Protein AF-A0A9C8E176-F1 (afdb_monomer_lite)

pLDDT: mean 86.55, std 11.32, range [50.94, 97.06]

Sequence (94 aa):
MITRLAGFTEGDGFLAKALEFFLLLRDSDLRKQPATAELLNWLSFLRGDLFEEVENPLAKKSAELSHSLSSLVKNADDQETALEVLEGWLSKSS

Secondary structure (DSSP, 8-state):
--HHHHHHHTT-HHHHHHHHHHHHHHTS--SS---HHHHHHHHHHIIIII-TT-S-GGGS--HHHHHHGGGT--SHHHHHHHHHHHHHHHHH--

Foldseek 3Di:
DPVVCVVVCVVQPQSVVLVVLLVLLQPDPAPDRFDVQLSVQLVCCCCPPPPPPDSHPLQDDDVSVLVSCCSRDVDDVSSVVSSVSSVVSSVVND

Radius of gyration: 12.65 Å; chains: 1; bounding box: 27×30×30 Å

Structure (mmCIF, N/CA/C/O backbone):
data_AF-A0A9C8E176-F1
#
_entry.id   AF-A0A9C8E176-F1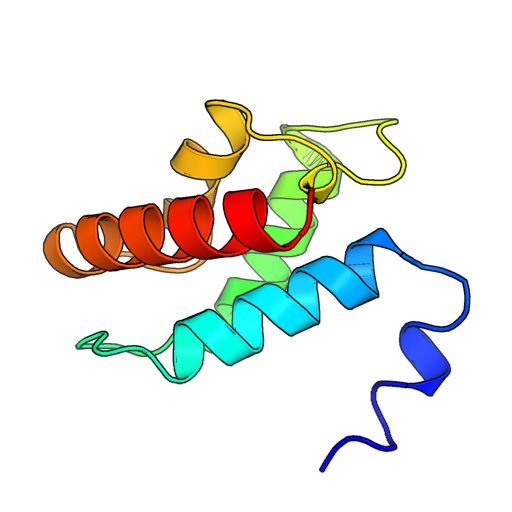
#
loop_
_atom_site.group_PDB
_atom_site.id
_atom_site.type_symbol
_atom_site.label_atom_id
_atom_site.label_alt_id
_atom_site.label_comp_id
_atom_site.label_asym_id
_atom_site.label_entity_id
_atom_site.label_seq_id
_atom_site.pdbx_PDB_ins_code
_atom_site.Cartn_x
_atom_site.Cartn_y
_atom_site.Cartn_z
_atom_site.occupancy
_atom_site.B_iso_or_equiv
_atom_site.auth_seq_id
_atom_site.auth_comp_id
_atom_site.auth_asym_id
_atom_site.auth_atom_id
_atom_site.pdbx_PDB_model_num
ATOM 1 N N . MET A 1 1 ? -4.048 -20.281 -6.027 1.00 50.94 1 MET A N 1
ATOM 2 C CA . MET A 1 1 ? -4.641 -19.155 -6.789 1.00 50.94 1 MET A CA 1
ATOM 3 C C . MET A 1 1 ? -3.551 -18.134 -7.175 1.00 50.94 1 MET A C 1
ATOM 5 O O . MET A 1 1 ? -3.739 -16.949 -6.977 1.00 50.94 1 MET A O 1
ATOM 9 N N . ILE A 1 2 ? -2.399 -18.583 -7.706 1.00 55.03 2 ILE A N 1
ATOM 10 C CA . ILE A 1 2 ? -1.220 -17.724 -8.003 1.00 55.03 2 ILE A CA 1
ATOM 11 C C . ILE A 1 2 ? -0.884 -17.727 -9.512 1.00 55.03 2 ILE A C 1
ATOM 13 O O . ILE A 1 2 ? -0.412 -16.737 -10.059 1.00 55.03 2 ILE A O 1
ATOM 17 N N . THR A 1 3 ? -1.237 -18.793 -10.236 1.00 55.16 3 THR A N 1
ATOM 18 C CA . THR A 1 3 ? -0.847 -19.019 -11.640 1.00 55.16 3 THR A CA 1
ATOM 19 C C . THR A 1 3 ? -1.419 -18.008 -12.642 1.00 55.16 3 THR A C 1
ATOM 21 O O . THR A 1 3 ? -0.807 -17.769 -13.673 1.00 55.16 3 THR A O 1
ATOM 24 N N . ARG A 1 4 ? -2.581 -17.396 -12.362 1.00 61.28 4 ARG A N 1
ATOM 25 C CA . ARG A 1 4 ? -3.201 -16.421 -13.281 1.00 61.28 4 ARG A CA 1
ATOM 26 C C . ARG A 1 4 ? -2.537 -15.043 -13.262 1.00 61.28 4 ARG A C 1
ATOM 28 O O . ARG A 1 4 ? -2.617 -14.361 -14.270 1.00 61.28 4 ARG A O 1
ATOM 35 N N . LEU A 1 5 ? -1.911 -14.637 -12.154 1.00 59.50 5 LEU A N 1
ATOM 36 C CA . LEU A 1 5 ? -1.262 -13.322 -12.040 1.00 59.50 5 LEU A CA 1
ATOM 37 C C . LEU A 1 5 ? 0.176 -13.341 -12.570 1.00 59.50 5 LEU A C 1
ATOM 39 O O . LEU A 1 5 ? 0.616 -12.346 -13.131 1.00 59.50 5 LEU A O 1
ATOM 43 N N . ALA A 1 6 ? 0.861 -14.485 -12.477 1.00 62.19 6 ALA A N 1
ATOM 44 C CA . ALA A 1 6 ? 2.251 -14.633 -12.912 1.00 62.19 6 ALA A CA 1
ATOM 45 C C . ALA A 1 6 ? 2.485 -14.213 -14.379 1.00 62.19 6 ALA A C 1
ATOM 47 O O . ALA A 1 6 ? 3.471 -13.544 -14.669 1.00 62.19 6 ALA A O 1
ATOM 48 N N . GLY A 1 7 ? 1.553 -14.538 -15.284 1.00 67.31 7 GLY A N 1
ATOM 49 C CA . GLY A 1 7 ? 1.651 -14.155 -16.700 1.00 67.31 7 GLY A CA 1
ATOM 50 C C . GLY A 1 7 ? 1.390 -12.671 -16.988 1.00 67.31 7 GLY A C 1
ATOM 51 O O . GLY A 1 7 ? 1.752 -12.196 -18.054 1.00 67.31 7 GLY A O 1
ATOM 52 N N . PHE A 1 8 ? 0.780 -11.927 -16.058 1.00 66.56 8 PHE A N 1
ATOM 53 C CA . PHE A 1 8 ? 0.592 -10.473 -16.182 1.00 66.56 8 PHE A CA 1
ATOM 54 C C . PHE A 1 8 ? 1.731 -9.676 -15.543 1.00 66.56 8 PHE A C 1
ATOM 56 O O . PHE A 1 8 ? 1.922 -8.513 -15.877 1.00 66.56 8 PHE A O 1
ATOM 63 N N . THR A 1 9 ? 2.473 -10.286 -14.618 1.00 71.25 9 THR A N 1
ATOM 64 C CA . THR A 1 9 ? 3.639 -9.674 -13.965 1.00 71.25 9 THR A CA 1
ATOM 65 C C . THR A 1 9 ? 4.943 -9.899 -14.727 1.00 71.25 9 THR A C 1
ATOM 67 O O . THR A 1 9 ? 5.973 -9.340 -14.360 1.00 71.25 9 THR A O 1
ATOM 70 N N . GLU A 1 10 ? 4.933 -10.747 -15.757 1.00 71.31 10 GLU A N 1
ATOM 71 C CA . GLU A 1 10 ? 6.115 -11.049 -16.560 1.00 71.31 10 GLU A CA 1
ATOM 72 C C . GLU A 1 10 ? 6.580 -9.782 -17.302 1.00 71.31 10 GLU A C 1
ATOM 74 O O . GLU A 1 10 ? 5.897 -9.279 -18.190 1.00 71.31 10 GLU A O 1
ATOM 79 N N . GLY A 1 11 ? 7.725 -9.231 -16.886 1.00 71.25 11 GLY A N 1
ATOM 80 C CA . GLY A 1 11 ? 8.275 -7.976 -17.414 1.00 71.25 11 GLY A CA 1
ATOM 81 C C . GLY A 1 11 ? 7.827 -6.695 -16.696 1.00 71.25 11 GLY A C 1
ATOM 82 O O . GLY A 1 11 ? 8.322 -5.629 -17.044 1.00 71.25 11 GLY A O 1
ATOM 83 N N . ASP A 1 12 ? 6.957 -6.773 -15.681 1.00 82.00 12 ASP A N 1
ATOM 84 C CA . ASP A 1 12 ? 6.497 -5.609 -14.906 1.00 82.00 12 ASP A CA 1
ATOM 85 C C . ASP A 1 12 ? 6.866 -5.760 -13.421 1.00 82.00 12 ASP A C 1
ATOM 87 O O . ASP A 1 12 ? 6.093 -6.247 -12.586 1.00 82.00 12 ASP A O 1
ATOM 91 N N . GLY A 1 13 ? 8.095 -5.345 -13.090 1.00 84.94 13 GLY A N 1
ATOM 92 C CA . GLY A 1 13 ? 8.629 -5.409 -11.727 1.00 84.94 13 GLY A CA 1
ATOM 93 C C . GLY A 1 13 ? 7.841 -4.560 -10.726 1.00 84.94 13 GLY A C 1
ATOM 94 O O . GLY A 1 13 ? 7.763 -4.914 -9.548 1.00 84.94 13 GLY A O 1
ATOM 95 N N . PHE A 1 14 ? 7.201 -3.486 -11.194 1.00 88.44 14 PHE A N 1
ATOM 96 C CA . PHE A 1 14 ? 6.299 -2.678 -10.383 1.00 88.44 14 PHE A CA 1
ATOM 97 C C . PHE A 1 14 ? 5.032 -3.451 -10.017 1.00 88.44 14 PHE A C 1
ATOM 99 O O . PHE A 1 14 ? 4.701 -3.544 -8.836 1.00 88.44 14 PHE A O 1
ATOM 106 N N . LEU A 1 15 ? 4.336 -4.035 -10.998 1.00 89.44 15 LEU A N 1
ATOM 107 C CA . LEU A 1 15 ? 3.093 -4.766 -10.750 1.00 89.44 15 LEU A CA 1
ATOM 108 C C . LEU A 1 15 ? 3.336 -5.976 -9.844 1.00 89.44 15 LEU A C 1
ATOM 110 O O . LEU A 1 15 ? 2.550 -6.226 -8.930 1.00 89.44 15 LEU A O 1
ATOM 114 N N . ALA A 1 16 ? 4.442 -6.694 -10.055 1.00 89.38 16 ALA A N 1
ATOM 115 C CA . ALA A 1 16 ? 4.844 -7.796 -9.188 1.00 89.38 16 ALA A CA 1
ATOM 116 C C . ALA A 1 16 ? 5.017 -7.334 -7.731 1.00 89.38 16 ALA A C 1
ATOM 118 O O . ALA A 1 16 ? 4.420 -7.917 -6.825 1.00 89.38 16 ALA A O 1
ATOM 119 N N . LYS A 1 17 ? 5.772 -6.249 -7.510 1.00 90.75 17 LYS A N 1
ATOM 120 C CA . LYS A 1 17 ? 6.012 -5.672 -6.179 1.00 90.75 17 LYS A CA 1
ATOM 121 C C . LYS A 1 17 ? 4.742 -5.118 -5.533 1.00 90.75 17 LYS A C 1
ATOM 123 O O . LYS A 1 17 ? 4.529 -5.305 -4.338 1.00 90.75 17 LYS A O 1
ATOM 128 N N . ALA A 1 18 ? 3.873 -4.484 -6.313 1.00 93.00 18 ALA A N 1
ATOM 129 C CA . ALA A 1 18 ? 2.611 -3.949 -5.825 1.00 93.00 18 ALA A CA 1
ATOM 130 C C . ALA A 1 18 ? 1.659 -5.066 -5.374 1.00 93.00 18 ALA A C 1
ATOM 132 O O . ALA A 1 18 ? 1.018 -4.945 -4.332 1.00 93.00 18 ALA A O 1
ATOM 133 N N . LEU A 1 19 ? 1.593 -6.170 -6.125 1.00 93.56 19 LEU A N 1
ATOM 134 C CA . LEU A 1 19 ? 0.807 -7.347 -5.749 1.00 93.56 19 LEU A CA 1
ATOM 135 C C . LEU A 1 19 ? 1.385 -8.060 -4.527 1.00 93.56 19 LEU A C 1
ATOM 137 O O . LEU A 1 19 ? 0.620 -8.476 -3.661 1.00 93.56 19 LEU A O 1
ATOM 141 N N . GLU A 1 20 ? 2.712 -8.180 -4.443 1.00 93.25 20 GLU A N 1
ATOM 142 C CA . GLU A 1 20 ? 3.408 -8.723 -3.273 1.00 93.25 20 GLU A CA 1
ATOM 143 C C . GLU A 1 20 ? 3.016 -7.950 -2.004 1.00 93.25 20 GLU A C 1
ATOM 145 O O . GLU A 1 20 ? 2.517 -8.543 -1.046 1.00 93.25 20 GLU A O 1
ATOM 150 N N . PHE A 1 21 ? 3.153 -6.619 -2.030 1.00 94.94 21 PHE A N 1
ATOM 151 C CA . PHE A 1 21 ? 2.769 -5.762 -0.912 1.00 94.94 21 PHE A CA 1
ATOM 152 C C . PHE A 1 21 ? 1.267 -5.830 -0.612 1.00 94.94 21 PHE A C 1
ATOM 154 O O . PHE A 1 21 ? 0.874 -5.947 0.544 1.00 94.94 21 PHE A O 1
ATOM 161 N N . PHE A 1 22 ? 0.413 -5.797 -1.637 1.00 96.12 22 PHE A N 1
ATOM 162 C CA . PHE A 1 22 ? -1.036 -5.867 -1.458 1.00 96.12 22 PHE A CA 1
ATOM 163 C C . PHE A 1 22 ? -1.480 -7.160 -0.766 1.00 96.12 22 PHE A C 1
ATOM 165 O O . PHE A 1 22 ? -2.343 -7.121 0.109 1.00 96.12 22 PHE A O 1
ATOM 172 N N . LEU A 1 23 ? -0.901 -8.303 -1.139 1.00 95.31 23 LEU A N 1
ATOM 173 C CA . LEU A 1 23 ? -1.203 -9.581 -0.496 1.00 95.31 23 LEU A CA 1
ATOM 174 C C . LEU A 1 23 ? -0.716 -9.597 0.955 1.00 95.31 23 LEU A C 1
ATOM 176 O O . LEU A 1 23 ? -1.483 -9.969 1.837 1.00 95.31 23 LEU A O 1
ATOM 180 N N . LEU A 1 24 ? 0.499 -9.102 1.212 1.00 95.56 24 LEU A N 1
ATOM 181 C CA . LEU A 1 24 ? 1.022 -8.956 2.571 1.00 95.56 24 LEU A CA 1
ATOM 182 C C . LEU A 1 24 ? 0.115 -8.077 3.445 1.00 95.56 24 LEU A C 1
ATOM 184 O O . LEU A 1 24 ? -0.177 -8.429 4.583 1.00 95.56 24 LEU A O 1
ATOM 188 N N . LEU A 1 25 ? -0.349 -6.949 2.909 1.00 95.81 25 LEU A N 1
ATOM 189 C CA . LEU A 1 25 ? -1.233 -6.021 3.610 1.00 95.81 25 LEU A CA 1
ATOM 190 C C . LEU A 1 25 ? -2.622 -6.620 3.872 1.00 95.81 25 LEU A C 1
ATOM 192 O O . LEU A 1 25 ? -3.270 -6.276 4.851 1.00 95.81 25 LEU A O 1
ATOM 196 N N . ARG A 1 26 ? -3.111 -7.516 3.012 1.00 95.19 26 ARG A N 1
ATOM 197 C CA . ARG A 1 26 ? -4.378 -8.221 3.260 1.00 95.19 26 ARG A CA 1
ATOM 198 C C . ARG A 1 26 ? -4.273 -9.267 4.361 1.00 95.19 26 ARG A C 1
ATOM 200 O O . ARG A 1 26 ? -5.278 -9.530 5.015 1.00 95.19 26 ARG A O 1
ATOM 207 N N . ASP A 1 27 ? -3.091 -9.837 4.545 1.00 94.81 27 ASP A N 1
ATOM 208 C CA . ASP A 1 27 ? -2.822 -10.843 5.570 1.00 94.81 27 ASP A CA 1
ATOM 209 C C . ASP A 1 27 ? -2.435 -10.218 6.928 1.00 94.81 27 ASP A C 1
ATOM 211 O O . ASP A 1 27 ? -2.214 -10.949 7.894 1.00 94.81 27 ASP A O 1
ATOM 215 N N . SER A 1 28 ? -2.361 -8.883 7.029 1.00 93.19 28 SER A N 1
ATOM 216 C CA . SER A 1 28 ? -2.127 -8.174 8.291 1.00 93.19 28 SER A CA 1
ATOM 217 C C . SER A 1 28 ? -3.422 -7.922 9.077 1.00 93.19 28 SER A C 1
ATOM 219 O O . SER A 1 28 ? -4.532 -8.153 8.592 1.00 93.19 28 SER A O 1
ATOM 221 N N . ASP A 1 29 ? -3.276 -7.452 10.319 1.00 91.88 29 ASP A N 1
ATOM 222 C CA . ASP A 1 29 ? -4.373 -7.253 11.277 1.00 91.88 29 ASP A CA 1
ATOM 223 C C . ASP A 1 29 ? -5.181 -5.969 11.001 1.00 91.88 29 ASP A C 1
ATOM 225 O O . ASP A 1 29 ? -5.353 -5.108 11.860 1.00 91.88 29 ASP A O 1
ATOM 229 N N . LEU A 1 30 ? -5.649 -5.803 9.760 1.00 93.88 30 LEU A N 1
ATOM 230 C CA . LEU A 1 30 ? -6.538 -4.704 9.389 1.00 93.88 30 LEU A CA 1
ATOM 231 C C . LEU A 1 30 ? -7.980 -5.056 9.746 1.00 93.88 30 LEU A C 1
ATOM 233 O O . LEU A 1 30 ? -8.484 -6.126 9.392 1.00 93.88 30 LEU A O 1
ATOM 237 N N . ARG A 1 31 ? -8.707 -4.100 10.328 1.00 92.62 31 ARG A N 1
ATOM 238 C CA . ARG A 1 31 ? -10.145 -4.259 10.606 1.00 92.62 31 ARG A CA 1
ATOM 239 C C . ARG A 1 31 ? -10.953 -4.411 9.325 1.00 92.62 31 ARG A C 1
ATOM 241 O O . ARG A 1 31 ? -11.965 -5.113 9.305 1.00 92.62 31 ARG A O 1
ATOM 248 N N . LYS A 1 32 ? -10.518 -3.746 8.249 1.00 92.12 32 LYS A N 1
ATOM 249 C CA . LYS A 1 32 ? -11.058 -3.935 6.901 1.00 92.12 32 LYS A CA 1
ATOM 250 C C . LYS A 1 32 ? -9.931 -4.173 5.902 1.00 92.12 32 LYS A C 1
ATOM 252 O O . LYS A 1 32 ? -9.186 -3.259 5.563 1.00 92.12 32 LYS A O 1
ATOM 257 N N . GLN A 1 33 ? -9.890 -5.381 5.350 1.00 95.19 33 GLN A N 1
ATOM 258 C CA . GLN A 1 33 ? -8.950 -5.723 4.287 1.00 95.19 33 GLN A CA 1
ATOM 259 C C . GLN A 1 33 ? -9.238 -4.923 3.003 1.00 9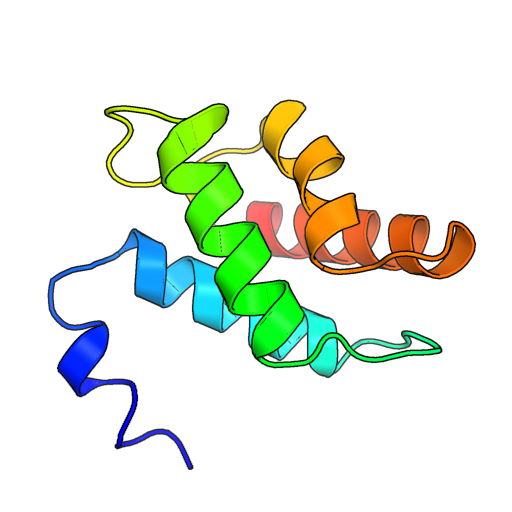5.19 33 GLN A C 1
ATOM 261 O O . GLN A 1 33 ? -10.408 -4.801 2.613 1.00 95.19 33 GLN A O 1
ATOM 266 N N . PRO A 1 34 ? -8.200 -4.418 2.313 1.00 95.81 34 PRO A N 1
ATOM 267 C CA . PRO A 1 34 ? -8.373 -3.780 1.017 1.00 95.81 34 PRO A CA 1
ATOM 268 C C . PRO A 1 34 ? -8.843 -4.810 -0.018 1.00 95.81 34 PRO A C 1
ATOM 270 O O . PRO A 1 34 ? -8.388 -5.959 -0.035 1.00 95.81 34 PRO A O 1
ATOM 273 N N . ALA A 1 35 ? -9.761 -4.410 -0.896 1.00 95.25 35 ALA A N 1
ATOM 274 C CA . ALA A 1 35 ? -10.237 -5.242 -1.989 1.00 95.25 35 ALA A CA 1
ATOM 275 C C . ALA A 1 35 ? -9.546 -4.860 -3.308 1.00 95.25 35 ALA A C 1
ATOM 277 O O . ALA A 1 35 ? -8.682 -3.984 -3.386 1.00 95.25 35 ALA A O 1
ATOM 278 N N . THR A 1 36 ? -9.917 -5.556 -4.383 1.00 95.12 36 THR A N 1
ATOM 279 C CA . THR A 1 36 ? -9.356 -5.313 -5.719 1.00 95.12 36 THR A CA 1
ATOM 280 C C . THR A 1 36 ? -9.620 -3.887 -6.213 1.00 95.12 36 THR A C 1
ATOM 282 O O . THR A 1 36 ? -8.798 -3.347 -6.944 1.00 95.12 36 THR A O 1
ATOM 285 N N . ALA A 1 37 ? -10.728 -3.255 -5.809 1.00 96.00 37 ALA A N 1
ATOM 286 C CA . ALA A 1 37 ? -11.026 -1.873 -6.186 1.00 96.00 37 ALA A CA 1
ATOM 287 C C . ALA A 1 37 ? -10.002 -0.890 -5.596 1.00 96.00 37 ALA A C 1
ATOM 289 O O . ALA A 1 37 ? -9.498 -0.024 -6.310 1.00 96.00 37 ALA A O 1
ATOM 290 N N . GLU A 1 38 ? -9.643 -1.059 -4.322 1.00 97.06 38 GLU A N 1
ATOM 291 C CA . GLU A 1 38 ? -8.614 -0.255 -3.668 1.00 97.06 38 GLU A CA 1
ATOM 292 C C . GLU A 1 38 ? -7.230 -0.476 -4.292 1.00 97.06 38 GLU A C 1
ATOM 294 O O . GLU A 1 38 ? -6.504 0.492 -4.515 1.00 97.0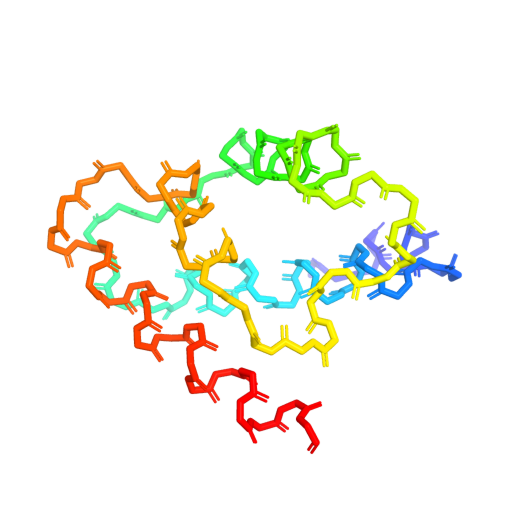6 38 GLU A O 1
ATOM 299 N N . LEU A 1 39 ? -6.892 -1.719 -4.659 1.00 96.12 39 LEU A N 1
ATOM 300 C CA . LEU A 1 39 ? -5.665 -2.021 -5.403 1.00 96.12 39 LEU A CA 1
ATOM 301 C C . LEU A 1 39 ? -5.612 -1.273 -6.741 1.00 96.12 39 LEU A C 1
ATOM 303 O O . LEU A 1 39 ? -4.612 -0.629 -7.039 1.00 96.12 39 LEU A O 1
ATOM 307 N N . LEU A 1 40 ? -6.676 -1.338 -7.547 1.00 94.69 40 LEU A N 1
ATOM 308 C CA . LEU A 1 40 ? -6.721 -0.663 -8.850 1.00 94.69 40 LEU A CA 1
ATOM 309 C C . LEU A 1 40 ? -6.602 0.858 -8.706 1.00 94.69 40 LEU A C 1
ATOM 311 O O . LEU A 1 40 ? -5.879 1.494 -9.475 1.00 94.69 40 LEU A O 1
ATOM 315 N N . ASN A 1 41 ? -7.269 1.432 -7.702 1.00 94.75 41 ASN A N 1
ATOM 316 C CA . ASN A 1 41 ? -7.157 2.853 -7.395 1.00 94.75 41 ASN A CA 1
ATOM 317 C C . ASN A 1 41 ? -5.723 3.226 -6.990 1.00 94.75 41 ASN A C 1
ATOM 319 O O . ASN A 1 41 ? -5.180 4.209 -7.481 1.00 94.75 41 ASN A O 1
ATOM 323 N N . TRP A 1 42 ? -5.086 2.417 -6.141 1.00 95.50 42 TRP A N 1
ATOM 324 C CA . TRP A 1 42 ? -3.712 2.645 -5.701 1.00 95.50 42 TRP A CA 1
ATOM 325 C C . TRP A 1 42 ? -2.698 2.537 -6.844 1.00 95.50 42 TRP A C 1
ATOM 327 O O . TRP A 1 42 ? -1.864 3.422 -6.997 1.00 95.50 42 TRP A O 1
ATOM 337 N N . LEU A 1 43 ? -2.804 1.513 -7.698 1.00 93.50 43 LEU A N 1
ATOM 338 C CA . LEU A 1 43 ? -1.948 1.364 -8.882 1.00 93.50 43 LEU A CA 1
ATOM 339 C C . LEU A 1 43 ? -2.080 2.559 -9.834 1.00 93.50 43 LEU A C 1
ATOM 341 O O . LEU A 1 43 ? -1.074 3.045 -10.352 1.00 93.50 43 LEU A O 1
ATOM 345 N N . SER A 1 44 ? -3.311 3.039 -10.036 1.00 90.81 44 SER A N 1
ATOM 346 C CA . SER A 1 44 ? -3.587 4.214 -10.869 1.00 90.81 44 SER A CA 1
ATOM 347 C C . SER A 1 44 ? -2.971 5.475 -10.264 1.00 90.81 44 SER A C 1
ATOM 349 O O . SER A 1 44 ? -2.318 6.231 -10.972 1.00 90.81 44 SER A O 1
ATOM 351 N N . PHE A 1 45 ? -3.103 5.658 -8.948 1.00 91.50 45 PHE A N 1
ATOM 352 C CA . PHE A 1 45 ? -2.527 6.791 -8.228 1.00 91.50 45 PHE A CA 1
ATOM 353 C C . PHE A 1 45 ? -0.991 6.795 -8.275 1.00 91.50 45 PHE A C 1
ATOM 355 O O . PHE A 1 45 ? -0.377 7.828 -8.529 1.00 91.50 45 PHE A O 1
ATOM 362 N N . LEU A 1 46 ? -0.356 5.630 -8.096 1.00 90.81 46 LEU A N 1
ATOM 363 C CA . LEU A 1 46 ? 1.101 5.510 -8.158 1.00 90.81 46 LEU A CA 1
ATOM 364 C C . LEU A 1 46 ? 1.658 5.823 -9.550 1.00 90.81 46 LEU A C 1
ATOM 366 O O . LEU A 1 46 ? 2.640 6.552 -9.644 1.00 90.81 46 LEU A O 1
ATOM 370 N N . ARG A 1 47 ? 1.049 5.289 -10.618 1.00 86.38 47 ARG A N 1
ATOM 371 C CA . ARG A 1 47 ? 1.533 5.499 -11.995 1.00 86.38 47 ARG A CA 1
ATOM 372 C C . ARG A 1 47 ? 1.117 6.829 -12.614 1.00 86.38 47 ARG A C 1
ATOM 374 O O . ARG A 1 47 ? 1.814 7.299 -13.505 1.00 86.38 47 ARG A O 1
ATOM 381 N N . GLY A 1 48 ? -0.027 7.372 -12.213 1.00 79.06 48 GLY A N 1
ATOM 382 C CA . GLY A 1 48 ? -0.583 8.590 -12.795 1.00 79.06 48 GLY A CA 1
ATOM 383 C C . GLY A 1 48 ? -0.129 9.851 -12.077 1.00 79.06 48 GLY A C 1
ATOM 384 O O . GLY A 1 48 ? 0.348 10.775 -12.721 1.00 79.06 48 GLY A O 1
ATOM 385 N N . ASP A 1 49 ? -0.257 9.879 -10.750 1.00 77.56 49 ASP A N 1
ATOM 386 C CA . ASP A 1 49 ? -0.208 11.144 -10.010 1.00 77.56 49 ASP A CA 1
ATOM 387 C C . ASP A 1 49 ? 1.088 11.330 -9.212 1.00 77.56 49 ASP A C 1
ATOM 389 O O . ASP A 1 49 ? 1.536 12.459 -9.023 1.00 77.56 49 ASP A O 1
ATOM 393 N N . LEU A 1 50 ? 1.686 10.244 -8.706 1.00 78.69 50 LEU A N 1
ATOM 394 C CA . LEU A 1 50 ? 2.830 10.336 -7.788 1.00 78.69 50 LEU A CA 1
ATOM 395 C C . LEU A 1 50 ? 4.189 10.050 -8.424 1.00 78.69 50 LEU A C 1
ATOM 397 O O . LEU A 1 50 ? 5.184 10.651 -8.024 1.00 78.69 50 LEU A O 1
ATOM 401 N N . PHE A 1 51 ? 4.255 9.110 -9.363 1.00 82.94 51 PHE A N 1
ATOM 402 C CA . PHE A 1 51 ? 5.520 8.615 -9.900 1.00 82.94 51 PHE A CA 1
ATOM 403 C C . PHE A 1 51 ? 5.454 8.418 -11.411 1.00 82.94 51 PHE A C 1
ATOM 405 O O . PHE A 1 51 ? 5.847 7.373 -11.940 1.00 82.94 51 PHE A O 1
ATOM 412 N N . GLU A 1 52 ? 4.940 9.433 -12.101 1.00 77.62 52 GLU A N 1
ATOM 413 C CA . GLU A 1 52 ? 5.003 9.503 -13.556 1.00 77.62 52 GLU A CA 1
ATOM 414 C C . GLU A 1 52 ? 6.461 9.282 -14.012 1.00 77.62 52 GLU A C 1
ATOM 416 O O . GLU A 1 52 ? 7.401 9.800 -13.409 1.00 77.62 52 GLU A O 1
ATOM 421 N N . GLU A 1 53 ? 6.658 8.441 -15.030 1.00 80.44 53 GLU A N 1
ATOM 422 C CA . GLU A 1 53 ? 7.973 8.069 -15.590 1.00 80.44 53 GLU A CA 1
ATOM 423 C C . GLU A 1 53 ? 8.926 7.261 -14.679 1.00 80.44 53 GLU A C 1
ATOM 425 O O . GLU A 1 53 ? 10.027 6.905 -15.104 1.00 80.44 53 GLU A O 1
ATOM 430 N N . VAL A 1 54 ? 8.524 6.887 -13.459 1.00 82.69 54 VAL A N 1
ATOM 431 C CA . VAL A 1 54 ? 9.329 6.000 -12.602 1.00 82.69 54 VAL A CA 1
ATOM 432 C C . VAL A 1 54 ? 8.986 4.542 -12.895 1.00 82.69 54 VAL A C 1
ATOM 434 O O . VAL A 1 54 ? 7.864 4.093 -12.668 1.00 82.69 54 VAL A O 1
ATOM 437 N N . GLU A 1 55 ? 9.977 3.768 -13.340 1.00 81.25 55 GLU A N 1
ATOM 438 C CA . GLU A 1 55 ? 9.790 2.356 -13.707 1.00 81.25 55 GLU A CA 1
ATOM 439 C C . GLU A 1 55 ? 9.269 1.503 -12.536 1.00 81.25 55 GLU A C 1
ATOM 441 O O . GLU A 1 55 ? 8.360 0.691 -12.705 1.00 81.25 55 GLU A O 1
ATOM 446 N N . ASN A 1 56 ? 9.812 1.709 -11.330 1.00 82.50 56 ASN A N 1
ATOM 447 C CA . ASN A 1 56 ? 9.335 1.040 -10.123 1.00 82.50 56 ASN A CA 1
ATOM 448 C C . ASN A 1 56 ? 9.355 1.963 -8.892 1.00 82.50 56 ASN A C 1
ATOM 450 O O . ASN A 1 56 ? 10.360 2.028 -8.178 1.00 82.50 56 ASN A O 1
ATOM 454 N N . PRO A 1 57 ? 8.227 2.627 -8.589 1.00 83.38 57 PRO A N 1
ATOM 455 C CA . PRO A 1 57 ? 8.073 3.466 -7.402 1.00 83.38 57 PRO A CA 1
ATOM 456 C C . PRO A 1 57 ? 8.343 2.747 -6.081 1.00 83.38 57 PRO A C 1
ATOM 458 O O . PRO A 1 57 ? 8.759 3.370 -5.113 1.00 83.38 57 PRO A O 1
ATOM 461 N N . LEU A 1 58 ? 8.138 1.427 -6.039 1.00 87.31 58 LEU A N 1
ATOM 462 C CA . LEU A 1 58 ? 8.280 0.604 -4.837 1.00 87.31 58 LEU A CA 1
ATOM 463 C C . LEU A 1 58 ? 9.729 0.156 -4.582 1.00 87.31 58 LEU A C 1
ATOM 465 O O . LEU A 1 58 ? 9.981 -0.574 -3.628 1.00 87.31 58 LEU A O 1
ATOM 469 N N . ALA A 1 59 ? 10.687 0.578 -5.414 1.00 82.31 59 ALA A N 1
ATOM 470 C CA . ALA A 1 59 ? 12.098 0.229 -5.256 1.00 82.31 59 ALA A CA 1
ATOM 471 C C . ALA A 1 59 ? 12.795 0.985 -4.110 1.00 82.31 59 ALA A C 1
ATOM 473 O O . ALA A 1 59 ? 13.878 0.590 -3.683 1.00 82.31 59 ALA A O 1
ATOM 474 N N . LYS A 1 60 ? 12.212 2.082 -3.610 1.00 73.69 60 LYS A N 1
ATOM 475 C CA . LYS A 1 60 ? 12.793 2.876 -2.522 1.00 73.69 60 LYS A CA 1
ATOM 476 C C . LYS A 1 60 ? 11.707 3.494 -1.650 1.00 73.69 60 LYS A C 1
ATOM 478 O O . LYS A 1 60 ? 10.665 3.907 -2.141 1.00 73.69 60 LYS A O 1
ATOM 483 N N . LYS A 1 61 ? 11.990 3.624 -0.352 1.00 78.31 61 LYS A N 1
ATOM 484 C CA . LYS A 1 61 ? 11.137 4.364 0.585 1.00 78.31 61 LYS A CA 1
ATOM 485 C C . LYS A 1 61 ? 11.047 5.843 0.190 1.00 78.31 61 LYS A C 1
ATOM 487 O O . LYS A 1 61 ? 12.075 6.503 0.020 1.00 78.31 61 LYS A O 1
ATOM 492 N N . SER A 1 62 ? 9.825 6.357 0.114 1.00 84.94 62 SER A N 1
ATOM 493 C CA . SER A 1 62 ? 9.512 7.769 -0.104 1.00 84.94 62 SER A CA 1
ATOM 494 C C . SER A 1 62 ? 8.301 8.175 0.741 1.00 84.94 62 SER A C 1
ATOM 496 O O . SER A 1 62 ? 7.530 7.317 1.179 1.00 84.94 62 SER A O 1
ATOM 498 N N . ALA A 1 63 ? 8.148 9.472 1.013 1.00 87.19 63 ALA A N 1
ATOM 499 C CA . ALA A 1 63 ? 7.016 9.968 1.800 1.00 87.19 63 ALA A CA 1
ATOM 500 C C . ALA A 1 63 ? 5.699 9.831 1.016 1.00 87.19 63 ALA A C 1
ATOM 502 O O . ALA A 1 63 ? 4.646 9.528 1.573 1.00 87.19 63 ALA A O 1
ATOM 503 N N . GLU A 1 64 ? 5.781 9.984 -0.301 1.00 89.38 64 GLU A N 1
ATOM 504 C CA . GLU A 1 64 ? 4.696 9.855 -1.264 1.00 89.38 64 GLU A CA 1
ATOM 505 C C . GLU A 1 64 ? 4.087 8.445 -1.238 1.00 89.38 64 GLU A C 1
ATOM 507 O O . GLU A 1 64 ? 2.863 8.301 -1.267 1.00 89.38 64 GLU A O 1
ATOM 512 N N . LEU A 1 65 ? 4.914 7.400 -1.084 1.00 90.50 65 LEU A N 1
ATOM 513 C CA . LEU A 1 65 ? 4.421 6.032 -0.901 1.00 90.50 65 LEU A CA 1
ATOM 514 C C . LEU A 1 65 ? 3.588 5.894 0.375 1.00 90.50 65 LEU A C 1
ATOM 516 O O . LEU A 1 65 ? 2.502 5.317 0.325 1.00 90.50 65 LEU A O 1
ATOM 520 N N . SER A 1 66 ? 4.036 6.458 1.496 1.00 91.44 66 SER A N 1
ATOM 521 C CA . SER A 1 66 ? 3.262 6.440 2.742 1.00 91.44 66 SER A CA 1
ATOM 522 C C . SER A 1 66 ? 1.917 7.157 2.580 1.00 91.44 66 SER A C 1
ATOM 524 O O . SER A 1 66 ? 0.884 6.631 2.988 1.00 91.44 66 SER A O 1
ATOM 526 N N . HIS A 1 67 ? 1.890 8.314 1.911 1.00 90.81 67 HIS A N 1
ATOM 527 C CA . HIS A 1 67 ? 0.645 9.045 1.639 1.00 90.81 67 HIS A CA 1
ATOM 528 C C . HIS A 1 67 ? -0.322 8.267 0.731 1.00 90.81 67 HIS A C 1
ATOM 530 O O . HIS A 1 67 ? -1.546 8.343 0.897 1.00 90.81 67 HIS A O 1
ATOM 536 N N . SER A 1 68 ? 0.216 7.468 -0.193 1.00 93.56 68 SER A N 1
ATOM 537 C CA . SER A 1 68 ? -0.576 6.644 -1.107 1.00 93.56 68 SER A CA 1
ATOM 538 C C . SER A 1 68 ? -1.365 5.525 -0.415 1.00 93.56 68 SER A C 1
ATOM 540 O O . SER A 1 68 ? -2.366 5.067 -0.971 1.00 93.56 68 SER A O 1
ATOM 542 N N . LEU A 1 69 ? -0.993 5.126 0.812 1.00 94.69 69 LEU A N 1
ATOM 543 C CA . LEU A 1 69 ? -1.674 4.069 1.575 1.00 94.69 69 LEU A CA 1
ATOM 544 C C . LEU A 1 69 ? -3.146 4.382 1.851 1.00 94.69 69 LEU A C 1
ATOM 546 O O . LEU A 1 69 ? -3.961 3.466 1.939 1.00 94.69 69 LEU A O 1
ATOM 550 N N . SER A 1 70 ? -3.519 5.662 1.881 1.00 94.25 70 SER A N 1
ATOM 551 C CA . SER A 1 70 ? -4.916 6.100 1.970 1.00 94.25 70 SER A CA 1
ATOM 552 C C . SER A 1 70 ? -5.789 5.610 0.800 1.00 94.25 70 SER A C 1
ATOM 554 O O . SER A 1 70 ? -7.018 5.564 0.906 1.00 94.25 70 SER A O 1
ATOM 556 N N . SER A 1 71 ? -5.190 5.205 -0.325 1.00 94.81 71 SER A N 1
ATOM 557 C CA . SER A 1 71 ? -5.894 4.551 -1.435 1.00 94.81 71 SER A CA 1
ATOM 558 C C . SER A 1 71 ? -6.256 3.100 -1.133 1.00 94.81 71 SER A C 1
ATOM 560 O O . SER A 1 71 ? -7.304 2.650 -1.594 1.00 94.81 71 SER A O 1
ATOM 562 N N . LEU A 1 72 ? -5.435 2.413 -0.334 1.00 95.94 72 LEU A N 1
ATOM 563 C CA . LEU A 1 72 ? -5.633 1.026 0.085 1.00 95.94 72 LEU A CA 1
ATOM 564 C C . LEU A 1 72 ? -6.508 0.934 1.337 1.00 95.94 72 LEU A C 1
ATOM 566 O O . LEU A 1 72 ? -7.432 0.130 1.399 1.00 95.94 72 LEU A O 1
ATOM 570 N N . VAL A 1 73 ? -6.247 1.790 2.322 1.00 95.00 73 VAL A N 1
ATOM 571 C CA . VAL A 1 73 ? -6.837 1.703 3.655 1.00 95.00 73 VAL A CA 1
ATOM 572 C C . VAL A 1 73 ? -7.416 3.058 4.052 1.00 95.00 73 VAL A C 1
ATOM 574 O O . VAL A 1 73 ? -6.723 4.071 4.092 1.00 95.00 73 VAL A O 1
ATOM 577 N N . LYS A 1 74 ? -8.727 3.103 4.311 1.00 90.25 74 LYS A N 1
ATOM 578 C CA . LYS A 1 74 ? -9.467 4.370 4.467 1.00 90.25 74 LYS A CA 1
ATOM 579 C C . LYS A 1 74 ? -9.583 4.869 5.903 1.00 90.25 74 LYS A C 1
ATOM 581 O O . LYS A 1 74 ? -9.759 6.066 6.096 1.00 90.25 74 LYS A O 1
ATOM 586 N N . ASN A 1 75 ? -9.552 3.978 6.891 1.00 90.88 75 ASN A N 1
ATOM 587 C CA . ASN A 1 75 ? -9.679 4.376 8.292 1.00 90.88 75 ASN A CA 1
ATOM 588 C C . ASN A 1 75 ? -8.297 4.672 8.900 1.00 90.88 75 ASN A C 1
ATOM 590 O O . ASN A 1 75 ? -7.296 4.135 8.436 1.00 90.88 75 ASN A O 1
ATOM 594 N N . ALA A 1 76 ? -8.257 5.549 9.904 1.00 88.00 76 ALA A N 1
ATOM 595 C CA . ALA A 1 76 ? -7.006 6.060 10.460 1.00 88.00 76 ALA A CA 1
ATOM 596 C C . ALA A 1 76 ? -6.197 4.980 11.197 1.00 88.00 76 ALA A C 1
ATOM 598 O O . ALA A 1 76 ? -5.008 4.850 10.935 1.00 88.00 76 ALA A O 1
ATOM 599 N N . ASP A 1 77 ? -6.834 4.174 12.054 1.00 86.88 77 ASP A N 1
ATOM 600 C CA . ASP A 1 77 ? -6.074 3.179 12.832 1.00 86.88 77 ASP A CA 1
ATOM 601 C C . ASP A 1 77 ? -5.474 2.080 11.932 1.00 86.88 77 ASP A C 1
ATOM 603 O O . ASP A 1 77 ? -4.333 1.681 12.128 1.00 86.88 77 ASP A O 1
ATOM 607 N N . ASP A 1 78 ? -6.173 1.650 10.873 1.00 93.62 78 ASP A N 1
ATOM 608 C CA . ASP A 1 78 ? -5.615 0.674 9.927 1.00 93.62 78 ASP A CA 1
ATOM 609 C C . ASP A 1 78 ? -4.538 1.328 9.026 1.00 93.62 78 ASP A C 1
ATOM 611 O O . ASP A 1 78 ? -3.710 0.619 8.454 1.00 93.62 78 ASP A O 1
ATOM 615 N N . GLN A 1 79 ? -4.521 2.663 8.867 1.00 93.69 79 GLN A N 1
ATOM 616 C CA . GLN A 1 79 ? -3.448 3.359 8.137 1.00 93.69 79 GLN A CA 1
ATOM 617 C C . GLN A 1 79 ? -2.123 3.335 8.901 1.00 93.69 79 GLN A C 1
ATOM 619 O O . GLN A 1 79 ? -1.076 3.233 8.263 1.00 93.69 79 GLN A O 1
ATOM 624 N N . GLU A 1 80 ? -2.155 3.390 10.235 1.00 93.94 80 GLU A N 1
ATOM 625 C CA . GLU A 1 80 ? -0.958 3.217 11.065 1.00 93.94 80 GLU A CA 1
ATOM 626 C C . GLU A 1 80 ? -0.379 1.809 10.876 1.00 93.94 80 GLU A C 1
ATOM 628 O O . GLU A 1 80 ? 0.783 1.664 10.498 1.00 93.94 80 GLU A O 1
ATOM 633 N N . THR A 1 81 ? -1.218 0.772 10.975 1.00 95.00 81 THR A N 1
ATOM 634 C CA . THR A 1 81 ? -0.808 -0.613 10.687 1.00 95.00 81 THR A CA 1
ATOM 635 C C . THR A 1 81 ? -0.278 -0.772 9.259 1.00 95.00 81 THR A C 1
ATOM 637 O O . THR A 1 81 ? 0.744 -1.421 9.036 1.00 95.00 81 THR A O 1
ATOM 640 N N . ALA A 1 82 ? -0.937 -0.170 8.265 1.00 95.56 82 ALA A N 1
ATOM 641 C CA . ALA A 1 82 ? -0.488 -0.231 6.876 1.00 95.56 82 ALA A CA 1
ATOM 642 C C . ALA A 1 82 ? 0.888 0.423 6.675 1.00 95.56 82 ALA A C 1
ATOM 644 O O . ALA A 1 82 ? 1.689 -0.073 5.878 1.00 95.56 82 ALA A O 1
ATOM 645 N N . LEU A 1 83 ? 1.171 1.512 7.397 1.00 95.25 83 LEU A N 1
ATOM 646 C CA . LEU A 1 83 ? 2.465 2.184 7.366 1.00 95.25 83 LEU A CA 1
ATOM 647 C C . LEU A 1 83 ? 3.563 1.288 7.943 1.00 95.25 83 LEU A C 1
ATOM 649 O O . LEU A 1 83 ? 4.586 1.095 7.289 1.00 95.25 83 LEU A O 1
ATOM 653 N N . GLU A 1 84 ? 3.336 0.686 9.109 1.00 95.00 84 GLU A N 1
ATOM 654 C CA . GLU A 1 84 ? 4.291 -0.243 9.725 1.00 95.00 84 GLU A CA 1
ATOM 655 C C . GLU A 1 84 ? 4.601 -1.436 8.809 1.00 95.00 84 GLU A C 1
ATOM 657 O O . GLU A 1 84 ? 5.764 -1.811 8.624 1.00 95.00 84 GLU A O 1
ATOM 662 N N . VAL A 1 85 ? 3.569 -2.003 8.172 1.00 95.56 85 VAL A N 1
ATOM 663 C CA . VAL A 1 85 ? 3.723 -3.098 7.203 1.00 95.56 85 VAL A CA 1
ATOM 664 C C . VAL A 1 85 ? 4.540 -2.646 5.990 1.00 95.56 85 VAL A C 1
ATOM 666 O O . VAL A 1 85 ? 5.443 -3.372 5.569 1.00 95.56 85 VAL A O 1
ATOM 669 N N . LEU A 1 86 ? 4.278 -1.452 5.446 1.00 94.44 86 LEU A N 1
ATOM 670 C CA . LEU A 1 86 ? 5.030 -0.896 4.316 1.00 94.44 86 LEU A CA 1
ATOM 671 C C . LEU A 1 86 ? 6.512 -0.715 4.663 1.00 94.44 86 LEU A C 1
ATOM 673 O O . LEU A 1 86 ? 7.385 -1.122 3.897 1.00 94.44 86 LEU A O 1
ATOM 677 N N . GLU A 1 87 ? 6.815 -0.139 5.823 1.00 93.56 87 GLU A N 1
ATOM 678 C CA . GLU A 1 87 ? 8.193 0.081 6.264 1.00 93.56 87 GLU A CA 1
ATOM 679 C C . GLU A 1 87 ? 8.938 -1.235 6.525 1.00 93.56 87 GLU A C 1
ATOM 681 O O . GLU A 1 87 ? 10.086 -1.415 6.097 1.00 93.56 87 GLU A 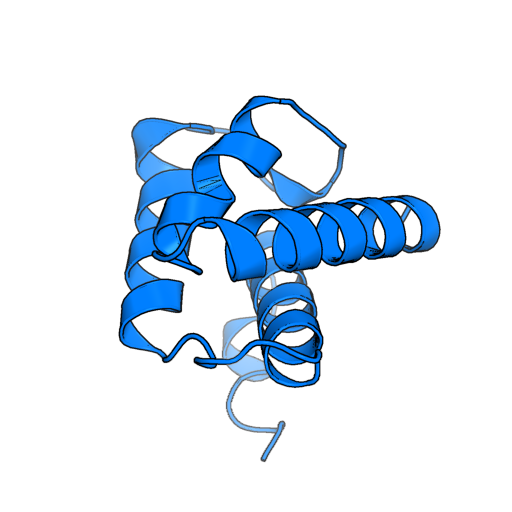O 1
ATOM 686 N N . GLY A 1 88 ? 8.270 -2.189 7.176 1.00 93.31 88 GLY A N 1
ATOM 687 C CA . GLY A 1 88 ? 8.799 -3.531 7.403 1.00 93.31 88 GLY A CA 1
ATOM 688 C C . GLY A 1 88 ? 9.023 -4.311 6.106 1.00 93.31 88 GLY A C 1
ATOM 689 O O . GLY A 1 88 ? 9.970 -5.090 6.008 1.00 93.31 88 GLY A O 1
ATOM 690 N N . TRP A 1 89 ? 8.188 -4.097 5.092 1.00 93.81 89 TRP A N 1
ATOM 691 C CA . TRP A 1 89 ? 8.325 -4.740 3.789 1.00 93.81 89 TRP A CA 1
ATOM 692 C C . TRP A 1 89 ? 9.452 -4.131 2.944 1.00 93.81 89 TRP A C 1
ATOM 694 O O . TRP A 1 89 ? 10.278 -4.869 2.399 1.00 93.81 89 TRP A O 1
ATOM 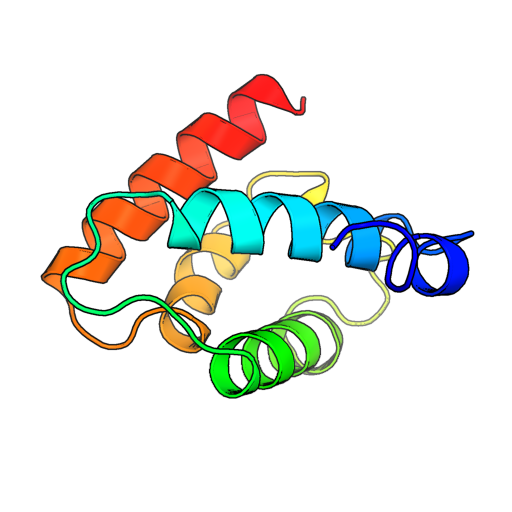704 N N . LEU A 1 90 ? 9.545 -2.798 2.886 1.00 90.44 90 LEU A N 1
ATOM 705 C CA . LEU A 1 90 ? 10.592 -2.092 2.137 1.00 90.44 90 LEU A CA 1
ATOM 706 C C . LEU A 1 90 ? 11.992 -2.364 2.703 1.00 90.44 90 LEU A C 1
ATOM 708 O O . LEU A 1 90 ? 12.942 -2.520 1.939 1.00 90.44 90 LEU A O 1
ATOM 712 N N . SER A 1 91 ? 12.122 -2.475 4.028 1.00 87.56 91 SER A N 1
ATOM 713 C CA . SER A 1 91 ? 13.404 -2.789 4.682 1.00 87.56 91 SER A CA 1
ATOM 714 C C . SER A 1 91 ? 13.903 -4.214 4.422 1.00 87.56 91 SER A C 1
ATOM 716 O O . SER A 1 91 ? 15.106 -4.446 4.447 1.00 87.56 91 SER A O 1
ATOM 718 N N . LYS A 1 92 ? 12.999 -5.163 4.147 1.00 83.00 92 LYS A N 1
ATOM 719 C CA . LYS A 1 92 ? 13.333 -6.553 3.782 1.00 83.00 92 LYS A CA 1
ATOM 720 C C . LYS A 1 92 ? 13.530 -6.757 2.279 1.00 83.00 92 LYS A C 1
ATOM 722 O O . LYS A 1 92 ? 14.088 -7.772 1.877 1.00 83.00 92 LYS A O 1
ATOM 727 N N . SER A 1 93 ? 13.023 -5.827 1.471 1.00 66.12 93 SER A N 1
ATOM 728 C CA . SER A 1 93 ? 13.092 -5.851 0.006 1.00 66.12 93 SER A CA 1
ATOM 729 C C . SER A 1 93 ? 14.273 -5.060 -0.570 1.00 66.12 93 SER A C 1
ATOM 731 O O . SER A 1 93 ? 14.420 -5.044 -1.793 1.00 66.12 93 SER A O 1
ATOM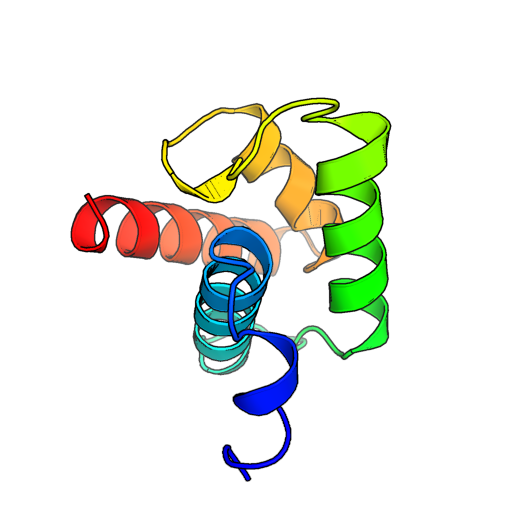 733 N N . SER A 1 94 ? 15.052 -4.383 0.286 1.00 52.72 94 SER A N 1
ATOM 734 C CA . SER A 1 94 ? 16.241 -3.592 -0.077 1.00 52.72 94 SER A CA 1
ATOM 735 C C . SER A 1 94 ? 17.517 -4.428 -0.112 1.00 52.72 94 SER A C 1
ATOM 737 O O . SER A 1 94 ? 17.606 -5.399 0.671 1.00 52.72 94 SER A O 1
#